Protein AF-A0A7C1VEX9-F1 (afdb_monomer_lite)

pLDDT: mean 81.82, std 9.27, range [55.72, 95.12]

Structure (mmCIF, N/CA/C/O backbone):
data_AF-A0A7C1VEX9-F1
#
_entry.id   AF-A0A7C1VEX9-F1
#
loop_
_atom_site.group_PDB
_atom_site.id
_atom_site.type_symbol
_atom_site.label_atom_id
_atom_site.label_alt_id
_atom_site.label_comp_id
_atom_site.label_asym_id
_atom_site.label_entity_id
_atom_site.label_seq_id
_atom_site.pdbx_PDB_ins_code
_atom_site.Cartn_x
_atom_site.Cartn_y
_atom_site.Cartn_z
_atom_site.occupancy
_atom_site.B_iso_or_equiv
_atom_site.auth_seq_id
_atom_site.auth_comp_id
_atom_site.auth_asym_id
_atom_site.auth_atom_id
_atom_site.pdbx_PDB_model_num
ATOM 1 N N . MET A 1 1 ? 0.231 27.444 17.217 1.00 57.97 1 MET A N 1
ATOM 2 C CA . MET A 1 1 ? -0.636 26.460 16.530 1.00 57.97 1 MET A CA 1
ATOM 3 C C . MET A 1 1 ? 0.284 25.475 15.833 1.00 57.97 1 MET A C 1
ATOM 5 O O . MET A 1 1 ? 1.303 25.925 15.327 1.00 57.97 1 MET A O 1
ATOM 9 N N . ALA A 1 2 ? -0.000 24.175 15.876 1.00 78.25 2 ALA A N 1
ATOM 10 C CA . ALA A 1 2 ? 0.821 23.196 15.161 1.00 78.25 2 ALA A CA 1
ATOM 11 C C . ALA A 1 2 ? 0.655 23.358 13.636 1.00 78.25 2 ALA A C 1
ATOM 13 O O . ALA A 1 2 ? -0.431 23.717 13.179 1.00 78.25 2 ALA A O 1
ATOM 14 N N . ASP A 1 3 ? 1.726 23.120 12.873 1.00 89.94 3 ASP A N 1
ATOM 15 C CA . ASP A 1 3 ? 1.708 23.091 11.403 1.00 89.94 3 ASP A CA 1
ATOM 16 C C . ASP A 1 3 ? 1.177 21.726 10.941 1.00 89.94 3 ASP A C 1
ATOM 18 O O . ASP A 1 3 ? 1.897 20.727 10.942 1.00 89.94 3 ASP A O 1
ATOM 22 N N . TRP A 1 4 ? -0.118 21.656 10.631 1.00 90.50 4 TRP A N 1
ATOM 23 C CA . TRP A 1 4 ? -0.779 20.410 10.245 1.00 90.50 4 TRP A CA 1
ATOM 24 C C . TRP A 1 4 ? -0.611 20.143 8.750 1.00 90.50 4 TRP A C 1
ATOM 26 O O . TRP A 1 4 ? -0.973 20.972 7.916 1.00 90.50 4 TRP A O 1
ATOM 36 N N . ARG A 1 5 ? -0.136 18.944 8.400 1.00 91.56 5 ARG A N 1
ATOM 37 C CA . ARG A 1 5 ? 0.013 18.484 7.011 1.00 91.56 5 ARG A CA 1
ATOM 38 C C . ARG A 1 5 ? -0.667 17.132 6.820 1.00 91.56 5 ARG A C 1
ATOM 40 O O . ARG A 1 5 ? -0.764 16.340 7.754 1.00 91.56 5 ARG A O 1
ATOM 47 N N . LYS A 1 6 ? -1.163 16.877 5.607 1.00 86.12 6 LYS A N 1
ATOM 48 C CA . LYS A 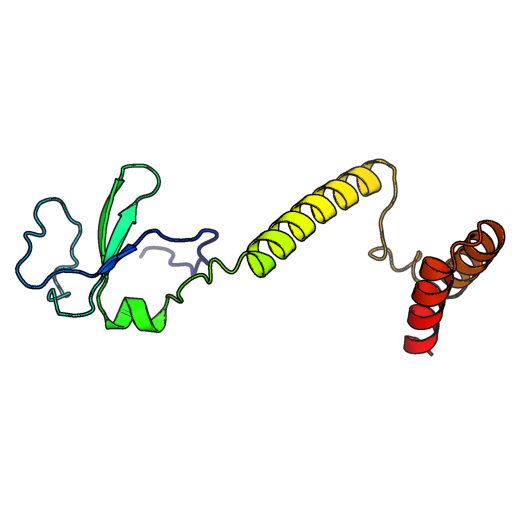1 6 ? -1.781 15.596 5.235 1.00 86.12 6 LYS A CA 1
ATOM 49 C C . LYS A 1 6 ? -0.703 14.636 4.736 1.00 86.12 6 LYS A C 1
ATOM 51 O O . LYS A 1 6 ? 0.088 15.014 3.876 1.00 86.12 6 LYS A O 1
ATOM 56 N N . TYR A 1 7 ? -0.715 13.404 5.235 1.00 80.00 7 TYR A N 1
ATOM 57 C CA . TYR A 1 7 ? 0.209 12.340 4.839 1.00 80.00 7 TYR A CA 1
ATOM 58 C C . TYR A 1 7 ? -0.572 11.109 4.388 1.00 80.00 7 TYR A C 1
ATOM 60 O O . TYR A 1 7 ? -1.641 10.817 4.925 1.00 80.00 7 TYR A O 1
ATOM 68 N N . LYS A 1 8 ? -0.032 10.388 3.403 1.00 78.31 8 LYS A N 1
ATOM 69 C CA . LYS A 1 8 ? -0.544 9.080 2.985 1.00 78.31 8 LYS A CA 1
ATOM 70 C C . LYS A 1 8 ? 0.228 7.994 3.731 1.00 78.31 8 LYS A C 1
ATOM 72 O O . LYS A 1 8 ? 1.445 8.087 3.869 1.00 78.31 8 LYS A O 1
ATOM 77 N N . LYS A 1 9 ? -0.471 6.962 4.197 1.00 78.94 9 LYS A N 1
ATOM 78 C CA . LYS A 1 9 ? 0.166 5.781 4.782 1.00 78.94 9 LYS A CA 1
ATOM 79 C C . LYS A 1 9 ? 0.790 4.928 3.672 1.00 78.94 9 LYS A C 1
ATOM 81 O O . LYS A 1 9 ? 0.151 4.701 2.648 1.00 78.94 9 LYS A O 1
ATOM 86 N N . HIS A 1 10 ? 2.033 4.492 3.867 1.00 72.94 10 HIS A N 1
ATOM 87 C CA . HIS A 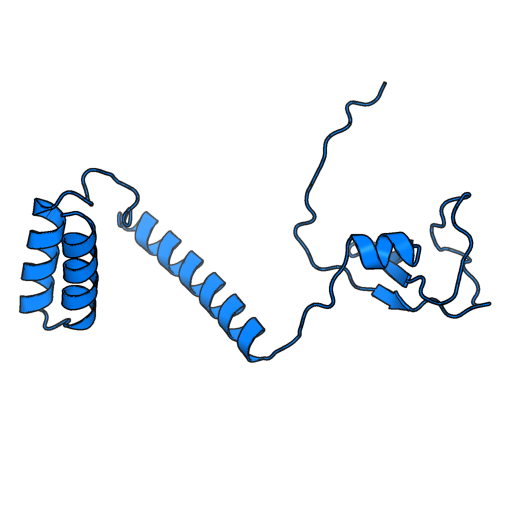1 10 ? 2.768 3.685 2.883 1.00 72.94 10 HIS A CA 1
ATOM 88 C C . HIS A 1 10 ? 2.523 2.176 3.018 1.00 72.94 10 HIS A C 1
ATOM 90 O O . HIS A 1 10 ? 2.771 1.445 2.067 1.00 72.94 10 HIS A O 1
ATOM 96 N N . SER A 1 11 ? 2.056 1.713 4.179 1.00 78.81 11 SER A N 1
ATOM 97 C CA . SER A 1 11 ? 1.951 0.295 4.520 1.00 78.81 11 SER A CA 1
ATOM 98 C C . SER A 1 11 ? 0.518 -0.148 4.798 1.00 78.81 11 SER A C 1
ATOM 100 O O . SER A 1 11 ? -0.360 0.657 5.131 1.00 78.81 11 SER A O 1
ATOM 102 N N . THR A 1 12 ? 0.311 -1.461 4.711 1.00 86.50 12 THR A N 1
ATOM 103 C CA . THR A 1 12 ? -0.880 -2.131 5.229 1.00 86.50 12 THR A CA 1
ATOM 104 C C . THR A 1 12 ? -0.922 -2.028 6.757 1.00 86.50 12 THR A C 1
ATOM 106 O O . THR A 1 12 ? 0.086 -1.780 7.424 1.00 86.50 12 THR A O 1
ATOM 109 N N . GLN A 1 13 ? -2.119 -2.146 7.327 1.00 88.75 13 GLN A N 1
ATOM 110 C CA . GLN A 1 13 ? -2.345 -2.060 8.765 1.00 88.75 13 GLN A CA 1
ATOM 111 C C . GLN A 1 13 ? -3.049 -3.326 9.228 1.00 88.75 13 GLN A C 1
ATOM 113 O O . GLN A 1 13 ? -4.175 -3.585 8.817 1.00 88.75 13 GLN A O 1
ATOM 118 N N . GLU A 1 14 ? -2.403 -4.085 10.110 1.00 90.00 14 GLU A N 1
ATOM 119 C CA . GLU A 1 14 ? -3.030 -5.242 10.739 1.00 90.00 14 GLU A CA 1
ATOM 120 C C . GLU A 1 14 ? -4.154 -4.766 11.670 1.00 90.00 14 GLU A C 1
ATOM 122 O O . GLU A 1 14 ? -3.946 -3.884 12.517 1.00 90.00 14 GLU A O 1
ATOM 127 N N . MET A 1 15 ? -5.352 -5.320 11.485 1.00 93.38 15 MET A N 1
ATOM 128 C CA . MET A 1 15 ? -6.526 -5.016 12.296 1.00 93.38 15 MET A CA 1
ATOM 129 C C . MET A 1 15 ? -7.388 -6.255 12.507 1.00 93.38 15 MET A C 1
ATOM 131 O O . MET A 1 15 ? -7.475 -7.118 11.636 1.00 93.38 15 MET A O 1
ATOM 135 N N . ARG A 1 16 ? -8.109 -6.292 13.629 1.00 94.31 16 ARG A N 1
ATOM 136 C CA . ARG A 1 16 ? -9.179 -7.269 13.876 1.00 94.31 16 ARG A CA 1
ATOM 137 C C . ARG A 1 16 ? -10.481 -6.580 14.288 1.00 94.31 16 ARG A C 1
ATOM 139 O O . ARG A 1 16 ? -10.416 -5.482 14.833 1.00 94.31 16 ARG A O 1
ATOM 146 N N . PRO A 1 17 ? -11.655 -7.207 14.112 1.00 95.12 17 PRO A N 1
ATOM 147 C CA . PRO A 1 17 ? -12.900 -6.679 14.659 1.00 95.12 17 PRO A CA 1
ATOM 148 C C . PRO A 1 17 ? -12.852 -6.529 16.184 1.00 95.12 17 PRO A C 1
ATOM 150 O O . PRO A 1 17 ? -12.309 -7.388 16.889 1.00 95.12 17 PRO A O 1
ATOM 153 N N . TYR A 1 18 ? -13.452 -5.449 16.681 1.00 94.06 18 TYR A N 1
ATOM 154 C CA . TYR A 1 18 ? -13.770 -5.274 18.095 1.00 94.06 18 TYR A CA 1
ATOM 155 C C . TYR A 1 18 ? -14.927 -6.198 18.493 1.00 94.06 18 TYR A C 1
ATOM 157 O O . TYR A 1 18 ? -15.935 -6.303 17.782 1.00 94.06 18 TYR A O 1
ATOM 165 N N . VAL A 1 19 ? -14.799 -6.845 19.649 1.00 93.19 19 VAL A N 1
ATOM 166 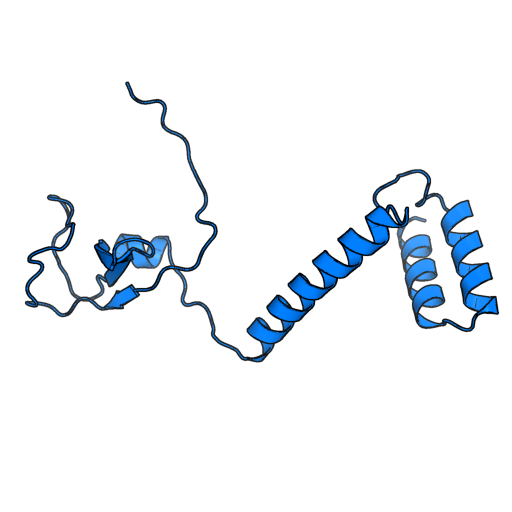C CA . VAL A 1 19 ? -15.841 -7.681 20.250 1.00 93.19 19 VAL A CA 1
ATOM 167 C C . VAL A 1 19 ? -16.595 -6.851 21.292 1.00 93.19 19 VAL A C 1
ATOM 169 O O . VAL A 1 19 ? -16.007 -6.481 22.303 1.00 93.19 19 VAL A O 1
ATOM 172 N N . PRO A 1 20 ? -17.898 -6.562 21.109 1.00 91.06 20 PRO A N 1
ATOM 173 C CA . PRO A 1 20 ? -18.662 -5.782 22.078 1.00 91.06 20 PRO A CA 1
ATOM 174 C C . PRO A 1 20 ? -18.557 -6.336 23.502 1.00 91.06 20 PRO A C 1
ATOM 176 O O . PRO A 1 20 ? -18.908 -7.488 23.752 1.00 91.06 20 PRO A O 1
ATOM 179 N N . GLY A 1 21 ? -18.087 -5.498 24.426 1.00 87.75 21 GLY A N 1
ATOM 180 C CA . GLY A 1 21 ? -17.875 -5.863 25.827 1.00 87.75 21 GLY A CA 1
ATOM 181 C C . GLY A 1 21 ? -16.492 -6.438 26.150 1.00 87.75 21 GLY A C 1
ATOM 182 O O . GLY A 1 21 ? -16.248 -6.731 27.318 1.00 87.75 21 GLY A O 1
ATOM 183 N N . GLU A 1 22 ? -15.578 -6.585 25.179 1.00 91.06 22 GLU A N 1
ATOM 184 C CA . GLU A 1 22 ? -14.174 -6.872 25.501 1.00 91.06 22 GLU A CA 1
ATOM 185 C C . GLU A 1 22 ? -13.525 -5.680 26.218 1.00 91.06 22 GLU A C 1
ATOM 187 O O . GLU A 1 22 ? -13.865 -4.521 25.951 1.00 91.06 22 GLU A O 1
ATOM 192 N N . SER A 1 23 ? -12.596 -5.972 27.136 1.00 87.56 23 SER A N 1
ATOM 193 C CA . SER A 1 23 ? -11.824 -4.926 27.809 1.00 87.56 23 SER A CA 1
ATOM 194 C C . SER A 1 23 ? -10.909 -4.225 26.806 1.00 87.56 23 SER A C 1
ATOM 196 O O . SER A 1 23 ? -10.241 -4.871 25.998 1.00 87.56 23 SER A O 1
ATOM 198 N N . LEU A 1 24 ? -10.878 -2.896 26.893 1.00 86.31 24 LEU A N 1
ATOM 199 C CA . LEU A 1 24 ? -9.970 -2.030 26.142 1.00 86.31 24 LEU A CA 1
ATOM 200 C C . LEU A 1 24 ? -8.810 -1.528 27.016 1.00 86.31 24 LEU A C 1
ATOM 202 O O . LEU A 1 24 ? -8.137 -0.564 26.653 1.00 86.31 24 LEU A O 1
ATOM 206 N N . ASP A 1 25 ? -8.566 -2.166 28.164 1.00 85.19 25 ASP A N 1
ATOM 207 C CA . ASP A 1 25 ? -7.444 -1.820 29.035 1.00 85.19 25 ASP A CA 1
ATOM 208 C C . ASP A 1 25 ? -6.116 -1.965 28.277 1.00 85.19 25 ASP A C 1
ATOM 210 O O . ASP A 1 25 ? -5.822 -3.001 27.678 1.00 85.19 25 ASP A O 1
A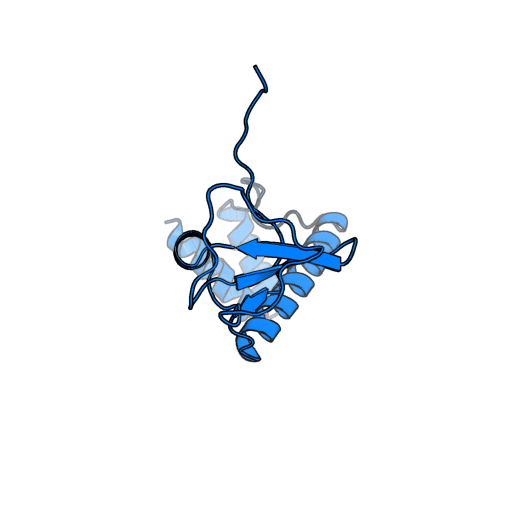TOM 214 N N . GLY A 1 26 ? -5.309 -0.902 28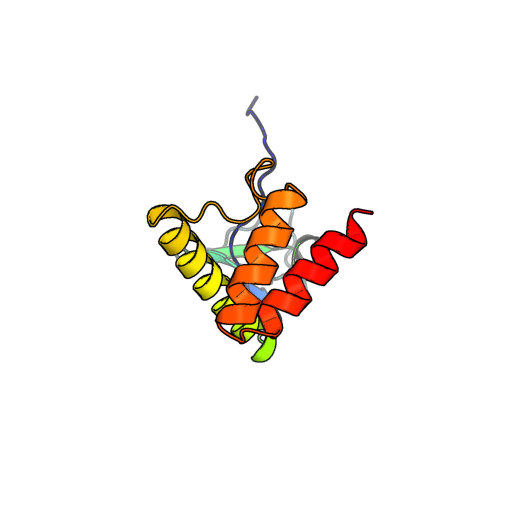.287 1.00 82.12 26 GLY A N 1
ATOM 215 C CA . GLY A 1 26 ? -4.048 -0.843 27.540 1.00 82.12 26 GLY A CA 1
ATOM 216 C C . GLY A 1 26 ? -4.195 -0.513 26.050 1.00 82.12 26 GLY A C 1
ATOM 217 O O . GLY A 1 26 ? -3.189 -0.497 25.343 1.00 82.12 26 GLY A O 1
ATOM 218 N N . MET A 1 27 ? -5.407 -0.218 25.569 1.00 86.75 27 MET A N 1
ATOM 219 C CA . MET A 1 27 ? -5.642 0.260 24.205 1.00 86.75 27 MET A CA 1
ATOM 220 C C . MET A 1 27 ? -5.797 1.783 24.180 1.00 86.75 27 MET A C 1
ATOM 222 O O . MET A 1 27 ? -6.401 2.379 25.072 1.00 86.75 27 MET A O 1
ATOM 226 N N . SER A 1 28 ? -5.283 2.434 23.136 1.00 82.31 28 SER A N 1
ATOM 227 C CA . SER A 1 28 ? -5.580 3.848 22.903 1.00 82.31 28 SER A CA 1
ATOM 228 C C . SER A 1 28 ? -6.983 3.971 22.318 1.00 82.31 28 SER A C 1
ATOM 230 O O . SER A 1 28 ? -7.264 3.455 21.234 1.00 82.31 28 SER A O 1
ATOM 232 N N . VAL A 1 29 ? -7.863 4.647 23.051 1.00 82.38 29 VAL A N 1
ATOM 233 C CA . VAL A 1 29 ? -9.237 4.942 22.645 1.00 82.38 29 VAL A CA 1
ATOM 234 C C . VAL A 1 29 ? -9.416 6.449 22.736 1.00 82.38 29 VAL A C 1
ATOM 236 O O . VAL A 1 29 ? -9.075 7.060 23.749 1.00 82.38 29 VAL A O 1
ATOM 239 N N . SER A 1 30 ? -9.931 7.066 21.675 1.00 81.88 30 SER A N 1
ATOM 240 C CA . SER A 1 30 ? -10.302 8.478 21.731 1.00 81.88 30 SER A CA 1
ATOM 241 C C . SER A 1 30 ? -11.449 8.658 22.722 1.00 81.88 30 SER A C 1
ATOM 243 O O . SER A 1 30 ? -12.421 7.911 22.667 1.00 81.88 30 SER A O 1
ATOM 245 N N . GLU A 1 31 ? -11.405 9.684 23.573 1.00 75.94 31 GLU A N 1
ATOM 246 C CA . GLU A 1 31 ? -12.471 9.960 24.557 1.00 75.94 31 GLU A CA 1
ATOM 247 C C . GLU A 1 31 ? -13.862 10.147 23.924 1.00 75.94 31 GLU A C 1
ATOM 249 O O . GLU A 1 31 ? -14.884 10.024 24.594 1.00 75.94 31 GLU A O 1
ATOM 254 N N . ARG A 1 32 ? -13.908 10.476 22.628 1.00 75.44 32 ARG A N 1
ATOM 255 C CA . ARG A 1 32 ? -15.150 10.688 21.871 1.00 75.44 32 ARG A CA 1
ATOM 256 C C . ARG A 1 32 ? -15.668 9.431 21.181 1.00 75.44 32 ARG A C 1
ATOM 258 O O . ARG A 1 32 ? -16.806 9.440 20.717 1.00 75.44 32 ARG A O 1
ATOM 265 N N . ASP A 1 33 ? -14.849 8.391 21.075 1.00 77.81 33 ASP A N 1
ATOM 266 C CA . ASP A 1 33 ? -15.233 7.160 20.403 1.00 77.81 33 ASP A CA 1
ATOM 267 C C . ASP A 1 33 ? -15.902 6.220 21.405 1.00 77.81 33 ASP A C 1
ATOM 269 O O . ASP A 1 33 ? -15.333 5.857 22.430 1.00 77.81 33 ASP A O 1
ATOM 273 N N . THR A 1 34 ? -17.137 5.815 21.103 1.00 83.44 34 THR A N 1
ATOM 274 C CA . THR A 1 34 ? -17.830 4.768 21.860 1.00 83.44 34 THR A CA 1
ATOM 275 C C . THR A 1 34 ? -17.575 3.424 21.176 1.00 83.44 34 THR A C 1
ATOM 277 O O . THR A 1 34 ? -17.909 3.284 19.995 1.00 83.44 34 THR A O 1
ATOM 280 N N . PRO A 1 35 ? -16.984 2.437 21.872 1.00 86.00 35 PRO A N 1
ATOM 281 C CA . PRO A 1 35 ? -16.759 1.113 21.311 1.00 86.00 35 PRO A CA 1
ATOM 282 C C . PRO A 1 35 ? -18.069 0.456 20.878 1.00 86.00 35 PRO A C 1
ATOM 284 O O . PRO A 1 35 ? -19.004 0.327 21.667 1.00 86.00 35 PRO A O 1
ATOM 287 N N . GLU A 1 36 ? -18.149 0.045 19.615 1.00 88.69 36 GLU A N 1
ATOM 288 C CA . GLU A 1 36 ? -19.380 -0.473 19.024 1.00 88.69 36 GLU A CA 1
ATOM 289 C C . GLU A 1 36 ? -19.126 -1.649 18.081 1.00 88.69 36 GLU A C 1
ATOM 291 O O . GLU A 1 36 ? -18.027 -1.857 17.560 1.00 88.69 36 GLU A O 1
ATOM 296 N N . LYS A 1 37 ? -20.182 -2.421 17.810 1.00 89.75 37 LYS A N 1
ATOM 297 C CA . LYS A 1 37 ? -20.115 -3.529 16.855 1.00 89.75 37 LYS A CA 1
ATOM 298 C C . LYS A 1 37 ? -19.741 -3.012 15.461 1.00 89.75 37 LYS A C 1
ATOM 300 O O . LYS A 1 37 ? -20.482 -2.241 14.852 1.00 89.75 37 LYS A O 1
ATOM 305 N N . GLY A 1 38 ? -18.638 -3.533 14.928 1.00 88.31 38 GLY A N 1
ATOM 306 C CA . GLY A 1 38 ? -18.072 -3.120 13.642 1.00 88.31 38 GLY A CA 1
ATOM 307 C C . GLY A 1 38 ? -16.933 -2.107 13.763 1.00 88.31 38 GLY A C 1
ATOM 308 O O . GLY A 1 38 ? -16.371 -1.740 12.738 1.00 88.31 38 GLY A O 1
ATOM 309 N N . GLY A 1 39 ? -16.580 -1.672 14.977 1.00 92.38 39 GLY A N 1
ATOM 310 C CA . GLY A 1 39 ? -15.265 -1.091 15.235 1.00 92.38 39 GLY A CA 1
ATOM 311 C C . GLY A 1 39 ? -14.152 -2.124 15.047 1.00 92.38 39 GLY A C 1
ATOM 312 O O . GLY A 1 39 ? -14.402 -3.333 15.028 1.00 92.38 39 GLY A O 1
ATOM 313 N N . MET A 1 40 ? -12.922 -1.641 14.922 1.00 94.62 40 MET A N 1
ATOM 314 C CA . MET A 1 40 ? -11.728 -2.456 14.708 1.00 94.62 40 MET A CA 1
ATOM 315 C C . MET A 1 40 ? -10.673 -2.139 15.769 1.00 94.62 40 MET A C 1
ATOM 317 O O . MET A 1 40 ? -10.623 -1.033 16.294 1.00 94.62 40 MET A O 1
ATOM 321 N N . ILE A 1 41 ? -9.810 -3.102 16.068 1.00 94.25 41 ILE A N 1
ATOM 322 C CA . ILE A 1 41 ? -8.598 -2.928 16.866 1.00 94.25 41 ILE A CA 1
ATOM 323 C C . ILE A 1 41 ? -7.412 -2.997 15.913 1.00 94.25 41 ILE A C 1
ATOM 325 O O . ILE A 1 41 ? -7.172 -4.038 15.301 1.00 94.25 41 ILE A O 1
ATOM 329 N N . ALA A 1 42 ? -6.692 -1.888 15.781 1.00 93.00 42 ALA A N 1
ATOM 330 C CA . ALA A 1 42 ? -5.464 -1.789 15.009 1.00 93.00 42 ALA A CA 1
ATOM 331 C C . ALA A 1 42 ? -4.251 -2.115 15.880 1.00 93.00 42 ALA A C 1
ATOM 333 O O . ALA A 1 42 ? -4.202 -1.716 17.043 1.00 93.00 42 ALA A O 1
ATOM 334 N N . ARG A 1 43 ? -3.270 -2.814 15.304 1.00 92.06 43 ARG A N 1
ATOM 335 C CA . ARG A 1 43 ? -2.017 -3.173 15.977 1.00 92.06 43 ARG A CA 1
ATOM 336 C C . ARG A 1 43 ? -0.841 -2.359 15.435 1.00 92.06 43 ARG A C 1
ATOM 338 O O . ARG A 1 43 ? -0.535 -2.428 14.248 1.00 92.06 43 ARG A O 1
ATOM 345 N N . GLY A 1 44 ? -0.174 -1.597 16.292 1.00 87.19 44 GLY A N 1
ATOM 346 C CA . GLY A 1 44 ? 1.048 -0.866 15.973 1.00 87.19 44 GLY A CA 1
ATOM 347 C C . GLY A 1 44 ? 2.145 -1.817 15.495 1.00 87.19 44 GLY A C 1
ATOM 348 O O . GLY A 1 44 ? 2.328 -2.895 16.059 1.00 87.19 44 GLY A O 1
ATOM 349 N N . VAL A 1 45 ? 2.853 -1.424 14.435 1.00 80.38 45 VAL A N 1
ATOM 350 C CA . VAL A 1 45 ? 3.885 -2.261 13.799 1.00 80.38 45 VAL A CA 1
ATOM 351 C C . VAL A 1 45 ? 5.155 -2.334 14.655 1.00 80.38 45 VAL A C 1
ATOM 353 O O . VAL A 1 45 ? 5.788 -3.383 14.711 1.00 80.38 45 VAL A O 1
ATOM 356 N N . ASP A 1 46 ? 5.495 -1.249 15.352 1.00 79.00 46 ASP A N 1
ATOM 357 C CA . ASP A 1 46 ? 6.788 -1.112 16.034 1.00 79.00 46 ASP A CA 1
ATOM 358 C C . ASP A 1 46 ? 6.764 -1.616 17.484 1.00 79.00 46 ASP A C 1
ATOM 360 O O . ASP A 1 46 ? 7.697 -2.273 17.941 1.00 79.00 46 ASP A O 1
ATOM 364 N N . ASP A 1 47 ? 5.693 -1.315 18.218 1.00 81.44 47 ASP A N 1
ATOM 365 C CA . ASP A 1 47 ? 5.571 -1.564 19.660 1.00 81.44 47 ASP A CA 1
ATOM 366 C C . ASP A 1 47 ? 4.425 -2.522 20.019 1.00 81.44 47 ASP A C 1
ATOM 368 O O . ASP A 1 47 ? 4.243 -2.875 21.185 1.00 81.44 47 ASP A O 1
ATOM 372 N N . GLY A 1 48 ? 3.644 -2.960 19.025 1.00 82.56 48 GLY A N 1
ATOM 373 C CA . GLY A 1 48 ? 2.464 -3.791 19.240 1.00 82.56 48 GLY A CA 1
ATOM 374 C C . GLY A 1 48 ? 1.328 -3.078 19.976 1.00 82.56 48 GLY A C 1
ATOM 375 O O . GLY A 1 48 ? 0.405 -3.761 20.425 1.00 82.56 48 GLY A O 1
ATOM 376 N N . ALA A 1 49 ? 1.374 -1.746 20.108 1.00 88.31 49 ALA A N 1
ATOM 377 C CA . ALA A 1 49 ? 0.324 -0.980 20.765 1.00 88.31 49 ALA A CA 1
ATOM 378 C C . ALA A 1 49 ? -1.023 -1.196 20.069 1.00 88.31 49 ALA A C 1
ATOM 380 O O . ALA A 1 49 ? -1.100 -1.314 18.848 1.00 88.31 49 ALA A O 1
ATOM 381 N N . LEU A 1 50 ? -2.103 -1.248 20.843 1.00 92.19 50 LEU A N 1
ATOM 382 C CA . LEU A 1 50 ? -3.440 -1.474 20.305 1.00 92.19 50 LEU A CA 1
ATOM 383 C C . LEU A 1 50 ? -4.225 -0.167 20.281 1.00 92.19 50 LEU A C 1
ATOM 385 O O . LEU A 1 50 ? -4.252 0.563 21.273 1.00 92.19 50 LEU A O 1
ATOM 389 N N . TRP A 1 51 ? -4.887 0.119 19.165 1.00 92.75 51 TRP A N 1
ATOM 390 C CA . TRP A 1 51 ? -5.711 1.314 18.992 1.00 92.75 51 TRP A CA 1
ATOM 391 C C . TRP A 1 51 ? -7.116 0.926 18.561 1.00 92.75 51 TRP A C 1
ATOM 393 O O . TRP A 1 51 ? -7.289 0.170 17.604 1.00 92.75 51 TRP A O 1
ATOM 403 N N . TYR A 1 52 ? -8.126 1.466 19.238 1.00 92.81 52 TYR A N 1
ATOM 404 C CA . TYR A 1 52 ? -9.498 1.332 18.772 1.00 92.81 52 TYR A CA 1
ATOM 405 C C . TYR A 1 52 ? -9.734 2.259 17.576 1.00 92.81 52 TYR A C 1
ATOM 407 O O . TYR A 1 52 ? -9.412 3.446 17.609 1.00 92.81 52 TYR A O 1
ATOM 415 N N . VAL A 1 53 ? -10.327 1.710 16.523 1.00 91.94 53 VAL A N 1
ATOM 416 C CA . VAL A 1 53 ? -10.730 2.413 15.309 1.00 91.94 53 VAL A CA 1
ATOM 417 C C . VAL A 1 53 ? -12.243 2.304 15.194 1.00 91.94 53 VAL A C 1
ATOM 419 O O . VAL A 1 53 ? -12.800 1.206 15.135 1.00 91.94 53 VAL A O 1
ATOM 422 N N . SER A 1 54 ? -12.931 3.445 15.153 1.00 92.50 54 SER A N 1
ATOM 423 C CA . SER A 1 54 ? -14.387 3.458 15.018 1.00 92.50 54 SER A CA 1
ATOM 424 C C . SER A 1 54 ? -14.832 2.852 13.685 1.00 92.50 54 SER A C 1
ATOM 426 O O . SER A 1 54 ? -14.150 2.974 12.665 1.00 92.50 54 SER A O 1
ATOM 428 N N . LYS A 1 55 ? -16.017 2.232 13.674 1.00 92.56 55 LYS A N 1
ATOM 429 C CA . LYS A 1 55 ? -16.600 1.601 12.480 1.00 92.56 55 LYS A CA 1
ATOM 430 C C . LYS A 1 55 ? -16.618 2.541 11.278 1.00 92.56 55 LYS A C 1
ATOM 432 O O . LYS A 1 55 ? -16.283 2.150 10.164 1.00 92.56 55 LYS A O 1
ATOM 437 N N . ARG A 1 56 ? -17.024 3.791 11.513 1.00 90.75 56 ARG A N 1
ATOM 438 C CA . ARG A 1 56 ? -17.079 4.817 10.473 1.00 90.75 56 ARG A CA 1
ATOM 439 C C . ARG A 1 56 ? -15.692 5.114 9.916 1.00 90.75 56 ARG A C 1
ATOM 441 O O . ARG A 1 56 ? -15.517 5.078 8.707 1.00 90.75 56 ARG A O 1
ATOM 448 N N . PHE A 1 57 ? -14.713 5.371 10.785 1.00 90.31 57 PHE A N 1
ATOM 449 C CA . PHE A 1 57 ? -13.355 5.658 10.332 1.00 90.31 57 PHE A CA 1
ATOM 450 C C . PHE A 1 57 ? -12.769 4.477 9.558 1.00 90.31 57 PHE A C 1
ATOM 452 O O . PHE A 1 57 ? -12.125 4.689 8.535 1.00 90.31 57 PHE A O 1
ATOM 459 N N . PHE A 1 58 ? -13.025 3.248 10.012 1.00 91.69 58 PHE A N 1
ATOM 460 C CA . PHE A 1 58 ? -12.601 2.049 9.305 1.00 91.69 58 PHE A CA 1
ATOM 461 C C . PHE A 1 58 ? -13.181 1.997 7.883 1.00 91.69 58 PHE A C 1
ATOM 463 O O . PHE A 1 58 ? -12.422 1.985 6.921 1.00 91.69 58 PHE A O 1
ATOM 470 N N . ASN A 1 59 ? -14.506 2.070 7.745 1.00 89.88 59 ASN A N 1
ATOM 471 C CA . ASN A 1 59 ? -15.175 1.989 6.443 1.00 89.88 59 ASN A CA 1
ATOM 472 C C . ASN A 1 59 ? -14.808 3.136 5.487 1.00 89.88 59 ASN A C 1
ATOM 474 O O . ASN A 1 59 ? -14.800 2.939 4.277 1.00 89.88 59 ASN A O 1
ATOM 478 N N . ASP A 1 60 ? -14.527 4.328 6.020 1.00 91.56 60 ASP A N 1
ATOM 479 C CA . ASP A 1 60 ? -14.193 5.505 5.212 1.00 91.56 60 ASP A CA 1
ATOM 480 C C . ASP A 1 60 ? -12.721 5.498 4.736 1.00 91.56 60 ASP A C 1
ATOM 482 O O . ASP A 1 60 ? -12.389 6.221 3.798 1.00 91.56 60 ASP A O 1
ATOM 486 N N . ASN A 1 61 ? -11.825 4.736 5.387 1.00 89.31 61 ASN A N 1
ATOM 487 C CA . ASN A 1 61 ? -10.370 4.836 5.167 1.00 89.31 61 ASN A CA 1
ATOM 488 C C . ASN A 1 61 ? -9.661 3.512 4.849 1.00 89.31 61 ASN A C 1
ATOM 490 O O . ASN A 1 61 ? -8.481 3.548 4.499 1.00 89.31 61 ASN A O 1
ATOM 494 N N . TYR A 1 62 ? -10.323 2.367 5.007 1.00 90.25 62 TYR A N 1
ATOM 495 C CA . TYR A 1 62 ? -9.701 1.058 4.840 1.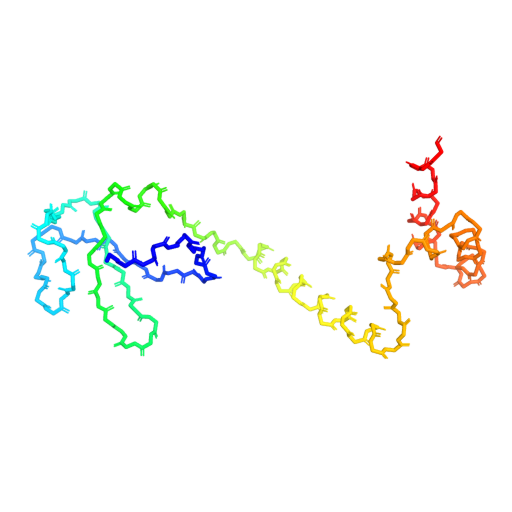00 90.25 62 TYR A CA 1
ATOM 496 C C . TYR A 1 62 ? -10.502 0.174 3.898 1.00 90.25 62 TYR A C 1
ATOM 498 O O . TYR A 1 62 ? -11.730 0.151 3.900 1.00 90.25 62 TYR A O 1
ATOM 506 N N . GLU A 1 63 ? -9.754 -0.612 3.143 1.00 86.75 63 GLU A N 1
ATOM 507 C CA . GLU A 1 63 ? -10.236 -1.689 2.300 1.00 86.75 63 GLU A CA 1
ATOM 508 C C . GLU A 1 63 ? -9.474 -2.959 2.674 1.00 86.75 63 GLU A C 1
ATOM 510 O O . GLU A 1 63 ? -8.325 -2.901 3.130 1.00 86.75 63 GLU A O 1
ATOM 515 N N . LEU A 1 64 ? -10.138 -4.109 2.553 1.00 84.44 64 LEU A N 1
ATOM 516 C CA . LEU A 1 64 ? -9.463 -5.380 2.758 1.00 84.44 64 LEU A CA 1
ATOM 517 C C . LEU A 1 64 ? -8.459 -5.549 1.621 1.00 84.44 64 LEU A C 1
ATOM 519 O O . LEU A 1 64 ? -8.827 -5.457 0.452 1.00 84.44 64 LEU A O 1
ATOM 523 N N . VAL A 1 65 ? -7.199 -5.786 1.971 1.00 81.81 65 VAL A N 1
ATOM 524 C CA . VAL A 1 65 ? -6.206 -6.177 0.975 1.00 81.81 65 VAL A CA 1
ATOM 525 C C . VAL A 1 65 ? -6.551 -7.596 0.558 1.00 81.81 65 VAL A C 1
ATOM 527 O O . VAL A 1 65 ? -6.530 -8.504 1.388 1.00 81.81 65 VAL A O 1
ATOM 530 N N . ASP A 1 66 ? -6.923 -7.763 -0.707 1.00 66.69 66 ASP A N 1
ATOM 531 C CA . ASP A 1 66 ? -7.163 -9.080 -1.277 1.00 66.69 66 ASP A CA 1
ATOM 532 C C . ASP A 1 66 ? -5.816 -9.810 -1.323 1.00 66.69 66 ASP A C 1
ATOM 534 O O . ASP A 1 66 ? -4.913 -9.425 -2.069 1.00 66.69 66 ASP A O 1
ATOM 538 N N . GLU A 1 67 ? -5.656 -10.860 -0.517 1.00 67.25 67 GLU A N 1
ATOM 539 C CA . GLU A 1 67 ? -4.508 -11.775 -0.598 1.00 67.25 67 GLU A CA 1
ATOM 540 C C . GLU A 1 67 ? -4.659 -12.723 -1.799 1.00 67.25 67 GLU A C 1
ATOM 542 O O . GLU A 1 67 ? -4.313 -13.903 -1.725 1.00 67.25 67 GLU A O 1
ATOM 547 N N . ASP A 1 68 ? -5.214 -12.230 -2.912 1.00 75.94 68 ASP A N 1
ATOM 548 C CA . ASP A 1 68 ? -5.262 -12.987 -4.152 1.00 75.94 68 ASP A CA 1
ATOM 549 C C . ASP A 1 68 ? -3.811 -13.321 -4.540 1.00 75.94 68 ASP A C 1
ATOM 551 O O . ASP A 1 68 ? -3.008 -12.405 -4.779 1.00 75.94 68 ASP A O 1
ATOM 555 N N . PRO A 1 69 ? -3.450 -14.617 -4.625 1.00 75.31 69 PRO A N 1
ATOM 556 C CA . PRO A 1 69 ? -2.113 -15.035 -5.017 1.00 75.31 69 PRO A CA 1
ATOM 557 C C . PRO A 1 69 ? -1.644 -14.398 -6.330 1.00 75.31 69 PRO A C 1
ATOM 559 O O . PRO A 1 69 ? -0.448 -14.153 -6.492 1.00 75.31 69 PRO A O 1
ATOM 562 N N . LEU A 1 70 ? -2.562 -14.094 -7.256 1.00 76.38 70 LEU A N 1
ATOM 563 C CA . LEU A 1 70 ? -2.244 -13.406 -8.506 1.00 76.38 70 LEU A CA 1
ATOM 564 C C . LEU A 1 70 ? -1.829 -11.951 -8.271 1.00 76.38 70 LEU A C 1
ATOM 566 O O . LEU A 1 70 ? -0.841 -11.508 -8.855 1.00 76.38 70 LEU A O 1
ATOM 570 N N . CYS A 1 71 ? -2.525 -11.224 -7.395 1.00 75.50 71 CYS A N 1
ATOM 571 C CA . CYS A 1 71 ? -2.178 -9.844 -7.051 1.00 75.50 71 CYS A CA 1
ATOM 572 C C . CYS A 1 71 ? -0.798 -9.786 -6.379 1.00 75.50 71 CYS A C 1
ATOM 574 O O . CYS A 1 71 ? 0.077 -9.028 -6.797 1.00 75.50 71 CYS A O 1
ATOM 576 N N . MET A 1 72 ? -0.541 -10.702 -5.439 1.00 77.00 72 MET A N 1
ATOM 577 C CA . MET A 1 72 ? 0.764 -10.825 -4.781 1.00 77.00 72 MET A CA 1
ATOM 578 C C . MET A 1 72 ? 1.900 -11.161 -5.763 1.00 77.00 72 MET A C 1
ATOM 580 O O . MET A 1 72 ? 3.027 -10.687 -5.596 1.00 77.00 72 MET A O 1
ATOM 584 N N . MET A 1 73 ? 1.632 -11.978 -6.789 1.00 78.25 73 MET A N 1
ATOM 585 C CA . MET A 1 73 ? 2.606 -12.265 -7.847 1.00 78.25 73 MET A CA 1
ATOM 586 C C . MET A 1 73 ? 2.875 -11.042 -8.726 1.00 78.25 73 MET A C 1
ATOM 588 O O . MET A 1 73 ? 4.033 -10.796 -9.058 1.00 78.25 73 MET A O 1
ATOM 592 N N . VAL A 1 74 ? 1.845 -10.266 -9.079 1.00 74.69 74 VAL A N 1
ATOM 593 C CA . VAL A 1 74 ? 2.008 -9.023 -9.852 1.00 74.69 74 VAL A CA 1
ATOM 594 C C . VAL A 1 74 ? 2.805 -7.988 -9.060 1.00 74.69 74 VAL A C 1
ATOM 596 O O . VAL A 1 74 ? 3.702 -7.359 -9.624 1.00 74.69 74 VAL A O 1
ATOM 599 N N . ASP A 1 75 ? 2.543 -7.845 -7.762 1.00 77.88 75 ASP A N 1
ATOM 600 C CA . ASP A 1 75 ? 3.299 -6.948 -6.887 1.00 77.88 75 ASP A CA 1
ATOM 601 C C . ASP A 1 75 ? 4.766 -7.370 -6.785 1.00 77.88 75 ASP A C 1
ATOM 603 O O . ASP A 1 75 ? 5.665 -6.538 -6.942 1.00 77.88 75 ASP A O 1
ATOM 607 N N . ARG A 1 76 ? 5.027 -8.671 -6.596 1.00 80.12 76 ARG A N 1
ATOM 608 C CA . ARG A 1 76 ? 6.392 -9.213 -6.576 1.00 80.12 76 ARG A CA 1
ATOM 609 C C . ARG A 1 76 ? 7.112 -8.960 -7.898 1.00 80.12 76 ARG A C 1
ATOM 611 O O . ARG A 1 76 ? 8.206 -8.406 -7.886 1.00 80.12 76 ARG A O 1
ATOM 618 N N . PHE A 1 77 ? 6.486 -9.304 -9.021 1.00 81.19 77 PHE A N 1
ATOM 619 C CA . PHE A 1 77 ? 7.046 -9.062 -10.349 1.00 81.19 77 PHE A CA 1
ATOM 620 C C . PHE A 1 77 ? 7.324 -7.570 -10.579 1.00 81.19 77 PHE A C 1
ATOM 622 O O . PHE A 1 77 ? 8.371 -7.197 -11.099 1.00 81.19 77 PHE A O 1
ATOM 629 N N . SER A 1 78 ? 6.418 -6.696 -10.136 1.00 78.62 78 SER A N 1
ATOM 630 C CA . SER A 1 78 ? 6.579 -5.244 -10.253 1.00 78.62 78 SER A CA 1
ATOM 631 C C . SER A 1 78 ? 7.760 -4.716 -9.439 1.00 78.62 78 SER A C 1
ATOM 633 O O . SER A 1 78 ? 8.437 -3.788 -9.882 1.00 78.62 78 SER A O 1
ATOM 635 N N . LEU A 1 79 ? 8.009 -5.272 -8.250 1.00 80.38 79 LEU A N 1
ATOM 636 C CA . LEU A 1 79 ? 9.182 -4.940 -7.438 1.00 80.38 79 LEU A CA 1
ATOM 637 C C . LEU A 1 79 ? 10.470 -5.419 -8.114 1.00 80.38 79 LEU A C 1
ATOM 639 O O . LEU A 1 79 ? 11.374 -4.614 -8.317 1.00 80.38 79 LEU A O 1
ATOM 643 N N . GLU A 1 80 ? 10.507 -6.677 -8.556 1.00 85.12 80 GLU A N 1
ATOM 644 C CA . GLU A 1 80 ? 11.660 -7.245 -9.267 1.00 85.12 80 GLU A CA 1
ATOM 645 C C . GLU A 1 80 ? 11.997 -6.442 -10.534 1.00 85.12 80 GLU A C 1
ATOM 647 O O . GLU A 1 80 ? 13.160 -6.153 -10.814 1.00 85.12 80 GLU A O 1
ATOM 652 N N . MET A 1 81 ? 10.984 -5.995 -11.281 1.00 83.69 81 MET A N 1
ATOM 653 C CA . MET A 1 81 ? 11.192 -5.158 -12.462 1.00 83.69 81 MET A CA 1
ATOM 654 C C . MET A 1 81 ? 11.728 -3.769 -12.140 1.00 83.69 81 MET A C 1
ATOM 656 O O . MET A 1 81 ? 12.548 -3.254 -12.899 1.00 83.69 81 MET A O 1
ATOM 660 N N . LYS A 1 82 ? 11.322 -3.160 -11.022 1.00 80.25 82 LYS A N 1
ATOM 661 C CA . LYS A 1 82 ? 11.903 -1.881 -10.589 1.00 80.25 82 LYS A CA 1
ATOM 662 C C . LYS A 1 82 ? 13.392 -2.026 -10.299 1.00 80.25 82 LYS A C 1
ATOM 664 O O . LYS A 1 82 ? 14.157 -1.182 -10.755 1.00 80.25 82 LYS A O 1
ATOM 669 N N . ASP A 1 83 ? 13.800 -3.102 -9.634 1.00 80.81 83 ASP A N 1
ATOM 670 C CA . ASP A 1 83 ? 15.212 -3.354 -9.329 1.00 80.81 83 ASP A CA 1
ATOM 671 C C . ASP A 1 83 ? 16.036 -3.568 -10.608 1.00 80.81 83 ASP A C 1
ATOM 673 O O . ASP A 1 83 ? 17.102 -2.972 -10.774 1.00 80.81 83 ASP A O 1
ATOM 677 N N . VAL A 1 84 ? 15.505 -4.331 -11.572 1.00 81.56 84 VAL A N 1
ATOM 678 C CA . VAL A 1 84 ? 16.136 -4.501 -12.895 1.00 81.56 84 VAL A CA 1
ATOM 679 C C . VAL A 1 84 ? 16.269 -3.165 -13.625 1.00 81.56 84 VAL A C 1
ATOM 681 O O . VAL A 1 84 ? 17.308 -2.888 -14.221 1.00 81.56 84 VAL A O 1
ATOM 684 N N . LEU A 1 85 ? 15.238 -2.319 -13.588 1.00 77.06 85 LEU A N 1
ATOM 685 C CA . LEU A 1 85 ? 15.286 -1.002 -14.223 1.00 77.06 85 LEU A CA 1
ATOM 686 C C . LEU A 1 85 ? 16.305 -0.074 -13.551 1.00 77.06 85 LEU A C 1
ATOM 688 O O . LEU A 1 85 ? 16.956 0.698 -14.252 1.00 77.06 85 LEU A O 1
ATOM 692 N N . VAL A 1 86 ? 16.472 -0.150 -12.228 1.00 80.31 86 VAL A N 1
ATOM 693 C CA . VAL A 1 86 ? 17.517 0.592 -11.504 1.00 80.31 86 VAL A CA 1
ATOM 694 C C . VAL A 1 86 ? 18.906 0.122 -11.933 1.00 80.31 86 VAL A C 1
ATOM 696 O O . VAL A 1 86 ? 19.720 0.953 -12.323 1.00 80.31 86 VAL A O 1
ATOM 699 N N . SER A 1 87 ? 19.151 -1.190 -11.956 1.00 80.00 87 SER A N 1
ATOM 700 C CA . SER A 1 87 ? 20.431 -1.755 -12.407 1.00 80.00 87 SER A CA 1
ATOM 701 C C . SER A 1 87 ? 20.753 -1.358 -13.851 1.00 80.00 87 SER A C 1
ATOM 703 O O . SER A 1 87 ? 21.854 -0.896 -14.138 1.00 80.00 87 SER A O 1
ATOM 705 N N . LYS A 1 88 ? 19.770 -1.423 -14.755 1.00 77.50 88 LYS A N 1
ATOM 706 C CA . LYS A 1 88 ? 19.943 -0.959 -16.136 1.00 77.50 88 LYS A CA 1
ATOM 707 C C . LYS A 1 88 ? 20.277 0.539 -16.201 1.00 77.50 88 LYS A C 1
ATOM 709 O O . LYS A 1 88 ? 21.137 0.930 -16.986 1.00 77.50 88 LYS A O 1
ATOM 714 N N . ARG A 1 89 ? 19.663 1.385 -15.363 1.00 76.31 89 ARG A N 1
ATOM 715 C CA . ARG A 1 89 ? 20.006 2.822 -15.284 1.00 76.31 89 ARG A CA 1
ATOM 716 C C . ARG A 1 89 ? 21.453 3.062 -14.868 1.00 76.31 89 ARG A C 1
ATOM 718 O O . ARG A 1 89 ? 22.078 3.968 -15.413 1.00 76.31 89 ARG A O 1
ATOM 725 N N . GLU A 1 90 ? 21.994 2.258 -13.957 1.00 80.19 90 GLU A N 1
ATOM 726 C CA . GLU A 1 90 ? 23.410 2.327 -13.568 1.00 80.19 90 GLU A CA 1
ATOM 727 C C . GLU A 1 90 ? 24.349 1.934 -14.719 1.00 80.19 90 GLU A C 1
ATOM 729 O O . GLU A 1 90 ? 25.423 2.516 -14.866 1.00 80.19 90 GLU A O 1
ATOM 734 N N . GLU A 1 91 ? 23.913 1.026 -15.594 1.00 78.25 91 GLU A N 1
ATOM 735 C CA . GLU A 1 91 ? 24.604 0.657 -16.839 1.00 78.25 91 GLU A CA 1
ATOM 736 C C . GLU A 1 91 ? 24.447 1.706 -17.962 1.00 78.25 91 GLU A C 1
ATOM 738 O O . GLU A 1 91 ? 24.946 1.521 -19.072 1.00 78.25 91 GLU A O 1
ATOM 743 N N . GLY A 1 92 ? 23.778 2.831 -17.685 1.00 69.88 92 GLY A N 1
ATOM 744 C CA . GLY A 1 92 ? 23.552 3.917 -18.639 1.00 69.88 92 GLY A CA 1
ATOM 745 C C . GLY A 1 92 ? 22.267 3.784 -19.458 1.00 69.88 92 GLY A C 1
ATOM 746 O O . GLY A 1 92 ? 22.033 4.594 -20.352 1.00 69.88 92 GLY A O 1
ATOM 747 N N . PHE A 1 93 ? 21.407 2.807 -19.160 1.00 62.88 93 PHE A N 1
ATOM 748 C CA . PHE A 1 93 ? 20.085 2.692 -19.775 1.00 62.88 93 PHE A CA 1
ATOM 749 C C . PHE A 1 93 ? 19.103 3.654 -19.095 1.00 62.88 93 PHE A C 1
ATOM 751 O O . PHE A 1 93 ? 18.500 3.355 -18.066 1.00 62.88 93 PHE A O 1
ATOM 758 N N . ILE A 1 94 ? 18.918 4.830 -19.683 1.00 63.22 94 ILE A N 1
ATOM 759 C CA . ILE A 1 94 ? 18.076 5.904 -19.128 1.00 63.22 94 ILE A CA 1
ATOM 760 C C . ILE A 1 94 ? 16.569 5.615 -19.304 1.00 63.22 94 ILE A C 1
ATOM 762 O O . ILE A 1 94 ? 15.720 6.286 -18.714 1.00 63.22 94 ILE A O 1
ATOM 766 N N . GLY A 1 95 ? 16.229 4.566 -20.062 1.00 63.78 95 GLY A N 1
ATOM 767 C CA . GLY A 1 95 ? 14.858 4.219 -20.420 1.00 63.78 95 GLY A CA 1
ATOM 768 C C . GLY A 1 95 ? 14.255 5.236 -21.390 1.00 63.78 95 GLY A C 1
ATOM 769 O O . GLY A 1 95 ? 14.958 5.901 -22.134 1.00 63.78 95 GLY A O 1
ATOM 770 N N . TYR A 1 96 ? 12.931 5.379 -21.381 1.00 58.31 96 TYR A N 1
ATOM 771 C CA . TYR A 1 96 ? 12.219 6.319 -22.260 1.00 58.31 96 TYR A CA 1
ATOM 772 C C . TYR A 1 96 ? 12.013 7.713 -21.631 1.00 58.31 96 TYR A C 1
ATOM 774 O O . TYR A 1 96 ? 11.187 8.486 -22.118 1.00 58.31 96 TYR A O 1
ATOM 782 N N . ASP A 1 97 ? 12.729 8.021 -20.544 1.00 55.72 97 ASP A N 1
ATOM 783 C CA . ASP A 1 97 ? 12.584 9.272 -19.785 1.00 55.72 97 ASP A CA 1
ATOM 784 C C . ASP A 1 97 ? 13.342 10.454 -20.435 1.00 55.72 97 ASP A C 1
ATOM 786 O O . ASP A 1 97 ? 13.011 11.613 -20.176 1.00 55.72 97 ASP A O 1
ATOM 790 N N . ASP A 1 98 ? 14.323 10.195 -21.313 1.00 62.03 98 ASP A N 1
ATOM 791 C CA . ASP A 1 98 ? 15.007 11.234 -22.095 1.00 62.03 98 ASP A CA 1
ATOM 792 C C . ASP A 1 98 ? 14.241 11.534 -23.391 1.00 62.03 98 ASP A C 1
ATOM 794 O O . ASP A 1 98 ? 14.162 10.706 -24.300 1.00 62.03 98 ASP A O 1
ATOM 798 N N . GLN A 1 99 ? 13.739 12.767 -23.526 1.00 58.66 99 GLN A N 1
ATOM 799 C CA . GLN A 1 99 ? 13.031 13.238 -24.722 1.00 58.66 99 GLN A CA 1
ATOM 800 C C . GLN A 1 99 ? 13.838 13.091 -26.032 1.00 58.66 99 GLN A C 1
ATOM 802 O O . GLN A 1 99 ? 13.257 13.075 -27.120 1.00 58.66 99 GLN A O 1
ATOM 807 N N . ASN A 1 100 ? 15.166 12.969 -25.956 1.00 57.91 100 ASN A N 1
ATOM 808 C CA . ASN A 1 100 ? 16.036 12.728 -27.103 1.00 57.91 100 ASN A CA 1
ATOM 809 C C . ASN A 1 100 ? 16.086 11.251 -27.531 1.00 57.91 100 ASN A C 1
ATOM 811 O O . ASN A 1 100 ? 16.183 10.992 -28.733 1.00 57.91 100 ASN A O 1
ATOM 815 N N . GLU A 1 101 ? 15.936 10.303 -26.600 1.00 57.50 101 GLU A N 1
ATOM 816 C CA . GLU A 1 101 ? 15.866 8.848 -26.858 1.00 57.50 101 GLU A CA 1
ATOM 817 C C . GLU A 1 101 ? 14.459 8.384 -27.272 1.00 57.50 101 GLU A C 1
ATOM 819 O O . GLU A 1 101 ? 14.235 7.253 -27.688 1.00 57.50 101 GLU A O 1
ATOM 824 N N . VAL A 1 102 ? 13.484 9.290 -27.248 1.00 62.47 102 VAL A N 1
ATOM 825 C CA . VAL A 1 102 ? 12.146 9.084 -27.817 1.00 62.47 102 VAL A CA 1
ATOM 826 C C . VAL A 1 102 ? 11.937 9.860 -29.120 1.00 62.47 102 VAL A C 1
ATOM 828 O O . VAL A 1 102 ? 10.812 9.988 -29.595 1.00 62.47 102 VAL A O 1
ATOM 831 N N . ARG A 1 103 ? 12.997 10.345 -29.771 1.00 71.81 103 ARG A N 1
ATOM 832 C CA . ARG A 1 103 ? 12.883 10.881 -31.136 1.00 71.81 103 ARG A CA 1
ATOM 833 C C . ARG A 1 103 ? 12.593 9.758 -32.128 1.00 71.81 103 ARG A C 1
ATOM 835 O O . ARG A 1 103 ? 13.166 8.677 -32.025 1.00 71.81 103 ARG A O 1
ATOM 842 N N . ASN A 1 104 ? 11.787 10.042 -33.153 1.00 77.31 104 ASN A N 1
ATOM 843 C CA . ASN A 1 104 ? 11.435 9.050 -34.177 1.00 77.31 104 ASN A CA 1
ATOM 844 C C . ASN A 1 104 ? 12.676 8.392 -34.806 1.00 77.31 104 ASN A C 1
ATOM 846 O O . ASN A 1 104 ? 12.693 7.183 -34.988 1.00 77.31 104 ASN A O 1
ATOM 850 N N . ALA A 1 105 ? 13.740 9.163 -35.059 1.00 76.69 105 ALA A N 1
ATOM 851 C CA . ALA A 1 105 ? 14.995 8.640 -35.604 1.00 76.69 105 ALA A CA 1
ATOM 852 C C . ALA A 1 105 ? 15.693 7.625 -34.678 1.00 76.69 105 ALA A C 1
ATOM 854 O O . ALA A 1 105 ? 16.261 6.651 -35.163 1.00 76.69 105 ALA A O 1
ATOM 855 N N . TYR A 1 106 ? 15.627 7.823 -33.358 1.00 79.19 106 TYR A N 1
ATOM 856 C CA . TYR A 1 106 ? 16.193 6.884 -32.388 1.00 79.19 106 TYR A CA 1
ATOM 857 C C . TYR A 1 106 ? 15.361 5.597 -32.325 1.00 79.19 106 TYR A C 1
ATOM 859 O O . TYR A 1 106 ? 15.914 4.504 -32.397 1.00 79.19 106 TYR A O 1
ATOM 867 N N . LEU A 1 107 ? 14.028 5.719 -32.269 1.00 78.62 107 LEU A N 1
ATOM 868 C CA . LEU A 1 107 ? 13.127 4.561 -32.252 1.00 78.62 107 LEU A CA 1
ATOM 869 C C . LEU A 1 107 ? 13.249 3.715 -33.528 1.00 78.62 107 LEU A C 1
ATOM 871 O O . LEU A 1 107 ? 13.265 2.493 -33.438 1.00 78.62 107 LEU A O 1
ATOM 875 N N . ILE A 1 108 ? 13.399 4.351 -34.695 1.00 83.69 108 ILE A N 1
ATOM 876 C CA . ILE A 1 108 ? 13.647 3.656 -35.968 1.00 83.69 108 ILE A CA 1
ATOM 877 C C . ILE A 1 108 ? 14.992 2.917 -35.926 1.00 83.69 108 ILE A C 1
ATOM 879 O O . ILE A 1 108 ? 15.031 1.730 -36.223 1.00 83.69 108 ILE A O 1
ATOM 883 N N . GLY A 1 109 ? 16.070 3.566 -35.467 1.00 83.56 109 GLY A N 1
ATOM 884 C CA . GLY A 1 109 ? 17.374 2.905 -35.335 1.00 83.56 109 GLY A CA 1
ATOM 885 C C . GLY A 1 109 ? 17.359 1.718 -34.363 1.00 83.56 109 GLY A C 1
ATOM 886 O O . GLY A 1 109 ? 18.042 0.721 -34.587 1.00 83.56 109 GLY A O 1
ATOM 887 N N . ARG A 1 110 ? 16.543 1.784 -33.303 1.00 83.06 110 ARG A N 1
ATOM 888 C CA . ARG A 1 110 ? 16.319 0.653 -32.392 1.00 83.06 110 ARG A CA 1
ATOM 889 C C . ARG A 1 110 ? 15.508 -0.463 -33.050 1.00 83.06 110 ARG A C 1
ATOM 891 O O . ARG A 1 110 ? 15.824 -1.620 -32.806 1.00 83.06 110 ARG A O 1
ATOM 898 N N . ILE A 1 111 ? 14.507 -0.154 -33.876 1.00 85.62 111 ILE A N 1
ATOM 899 C CA . ILE A 1 111 ? 13.774 -1.175 -34.641 1.00 85.62 111 ILE A CA 1
ATOM 900 C C . ILE A 1 111 ? 14.726 -1.934 -35.560 1.00 85.62 111 ILE A C 1
ATOM 902 O O . ILE A 1 111 ? 14.737 -3.159 -35.511 1.00 85.62 111 ILE A O 1
ATOM 906 N N . ASP A 1 112 ? 15.553 -1.227 -36.331 1.00 87.94 112 ASP A N 1
ATOM 907 C CA . ASP A 1 112 ? 16.495 -1.857 -37.262 1.00 87.94 112 ASP A CA 1
ATOM 908 C C . ASP A 1 112 ? 17.469 -2.794 -36.526 1.00 87.94 112 ASP A C 1
ATOM 910 O O . ASP A 1 112 ? 17.627 -3.950 -36.914 1.00 87.94 112 ASP A O 1
ATOM 914 N N . ALA A 1 113 ? 18.026 -2.352 -35.392 1.00 87.31 113 ALA A N 1
ATOM 915 C CA . ALA A 1 113 ? 18.900 -3.186 -34.565 1.00 87.31 113 ALA A CA 1
ATOM 916 C C . ALA A 1 113 ? 18.197 -4.449 -34.024 1.00 87.31 113 ALA A C 1
ATOM 918 O O . ALA A 1 113 ? 18.780 -5.531 -34.019 1.00 87.31 113 ALA A O 1
ATOM 919 N N . ASN A 1 114 ? 16.931 -4.342 -33.603 1.00 87.62 114 ASN A N 1
ATOM 920 C CA . ASN A 1 114 ? 16.176 -5.493 -33.089 1.00 87.62 114 ASN A CA 1
ATOM 921 C C . ASN A 1 114 ? 15.681 -6.432 -34.207 1.00 87.62 114 ASN A C 1
ATOM 923 O O . ASN A 1 114 ? 15.490 -7.623 -33.960 1.00 87.62 114 ASN A O 1
ATOM 927 N N . ILE A 1 115 ? 15.512 -5.942 -35.444 1.00 89.06 115 ILE A N 1
ATOM 928 C CA . ILE A 1 115 ? 15.267 -6.795 -36.620 1.00 89.06 115 ILE A CA 1
ATOM 929 C C . ILE A 1 115 ? 16.482 -7.693 -36.874 1.00 89.06 115 ILE A C 1
ATOM 931 O O . ILE A 1 115 ? 16.311 -8.897 -37.092 1.00 89.06 115 ILE A O 1
ATOM 935 N N . ASP A 1 116 ? 17.691 -7.132 -36.803 1.00 88.06 116 ASP A N 1
ATOM 936 C CA . ASP A 1 116 ? 18.937 -7.882 -36.994 1.00 88.06 116 ASP A CA 1
ATOM 937 C C . ASP A 1 116 ? 19.120 -8.966 -35.917 1.00 88.06 116 ASP A C 1
ATOM 939 O O . ASP A 1 116 ? 19.520 -10.095 -36.218 1.00 88.06 116 ASP A O 1
ATOM 943 N N . GLU A 1 117 ? 18.735 -8.662 -34.675 1.00 89.69 117 GLU A N 1
ATOM 944 C CA . GLU A 1 117 ? 18.747 -9.599 -33.543 1.00 89.69 117 GLU A CA 1
ATOM 945 C C . GLU A 1 117 ? 17.551 -10.574 -33.530 1.00 89.69 117 GLU A C 1
ATOM 947 O O . GLU A 1 117 ? 17.534 -11.532 -32.755 1.00 89.69 117 GLU A O 1
ATOM 952 N N . ARG A 1 118 ? 16.579 -10.393 -34.438 1.00 89.94 118 ARG A N 1
ATOM 953 C CA . ARG A 1 118 ? 15.315 -11.150 -34.523 1.00 89.94 118 ARG A CA 1
ATOM 954 C C . ARG A 1 118 ? 14.455 -11.076 -33.255 1.00 89.94 118 ARG A C 1
ATOM 956 O O . ARG A 1 118 ? 13.668 -11.993 -32.998 1.00 89.94 118 ARG A O 1
ATOM 963 N N . ASP A 1 119 ? 14.556 -9.987 -32.497 1.00 87.94 119 ASP A N 1
ATOM 964 C CA . ASP A 1 119 ? 13.666 -9.708 -31.368 1.00 87.94 119 ASP A CA 1
ATOM 965 C C . ASP A 1 119 ? 12.373 -9.043 -31.860 1.00 87.94 119 ASP A C 1
ATOM 967 O O . ASP A 1 119 ? 12.188 -7.824 -31.856 1.00 87.94 119 ASP A O 1
ATOM 971 N N . TRP A 1 120 ? 11.446 -9.877 -32.328 1.00 87.06 120 TRP A N 1
ATOM 972 C CA . TRP A 1 120 ? 10.181 -9.411 -32.895 1.00 87.06 120 TRP A CA 1
ATOM 973 C C . TRP A 1 120 ? 9.251 -8.750 -31.874 1.00 87.06 120 TRP A C 1
ATOM 975 O O . TRP A 1 120 ? 8.365 -7.991 -32.272 1.00 87.06 120 TRP A O 1
ATOM 985 N N . ILE A 1 121 ? 9.429 -9.034 -30.579 1.00 83.88 121 ILE A N 1
ATOM 986 C CA . ILE A 1 121 ? 8.617 -8.436 -29.515 1.00 83.88 121 ILE A CA 1
ATOM 987 C C . ILE A 1 121 ? 9.009 -6.969 -29.367 1.00 83.88 121 ILE A C 1
ATOM 989 O O . ILE A 1 121 ? 8.138 -6.095 -29.408 1.00 83.88 121 ILE A O 1
ATOM 993 N N . ASP A 1 122 ? 10.307 -6.687 -29.287 1.00 81.88 122 ASP A N 1
ATOM 994 C CA . ASP A 1 122 ? 10.792 -5.314 -29.184 1.00 81.88 122 ASP A CA 1
ATOM 995 C C . ASP A 1 122 ? 10.567 -4.523 -30.477 1.00 81.88 122 ASP A C 1
ATOM 997 O O . ASP A 1 122 ? 10.142 -3.366 -30.414 1.00 81.88 122 ASP A O 1
ATOM 1001 N N . VAL A 1 123 ? 10.704 -5.150 -31.652 1.00 85.31 123 VAL A N 1
ATOM 1002 C CA . VAL A 1 123 ? 10.314 -4.531 -32.935 1.00 85.31 123 VAL A CA 1
ATOM 1003 C C . VAL A 1 123 ? 8.844 -4.099 -32.922 1.00 85.31 123 VAL A C 1
ATOM 1005 O O . VAL A 1 123 ? 8.532 -2.959 -33.275 1.00 85.31 123 VAL A O 1
ATOM 1008 N N . ALA A 1 124 ? 7.931 -4.977 -32.492 1.00 86.56 124 ALA A N 1
ATOM 1009 C CA . ALA A 1 124 ? 6.502 -4.672 -32.444 1.00 86.56 124 ALA A CA 1
ATOM 1010 C C . ALA A 1 124 ? 6.179 -3.567 -31.424 1.00 86.56 124 ALA A C 1
ATOM 1012 O O . ALA A 1 124 ? 5.415 -2.648 -31.730 1.00 86.56 124 ALA A O 1
ATOM 1013 N N . ASN A 1 125 ? 6.789 -3.614 -30.237 1.00 83.50 125 ASN A N 1
ATOM 1014 C CA . ASN A 1 125 ? 6.603 -2.604 -29.196 1.00 83.50 125 ASN A CA 1
ATOM 1015 C C . ASN A 1 125 ? 7.062 -1.217 -29.668 1.00 83.50 125 ASN A C 1
ATOM 1017 O O . ASN A 1 125 ? 6.316 -0.241 -29.555 1.00 83.50 125 ASN A O 1
ATOM 1021 N N . LEU A 1 126 ? 8.258 -1.125 -30.253 1.00 85.12 126 LEU A N 1
ATOM 1022 C CA . LEU A 1 126 ? 8.814 0.130 -30.759 1.00 85.12 126 LEU A CA 1
ATOM 1023 C C . LEU A 1 126 ? 8.001 0.685 -31.940 1.00 85.12 126 LEU A C 1
ATOM 1025 O O . LEU A 1 126 ? 7.758 1.894 -32.003 1.00 85.12 126 LEU A O 1
ATOM 1029 N N . ALA A 1 127 ? 7.519 -0.180 -32.839 1.00 85.50 127 ALA A N 1
ATOM 1030 C CA . ALA A 1 127 ? 6.662 0.218 -33.957 1.00 85.50 127 ALA A CA 1
ATOM 1031 C C . ALA A 1 127 ? 5.307 0.771 -33.480 1.00 85.50 127 ALA A C 1
ATOM 1033 O O . ALA A 1 127 ? 4.854 1.805 -33.973 1.00 85.50 127 ALA A O 1
ATOM 1034 N N . CYS A 1 128 ? 4.686 0.143 -32.476 1.00 82.00 128 CYS A N 1
ATOM 1035 C CA . CYS A 1 128 ? 3.461 0.644 -31.846 1.00 82.00 128 CYS A CA 1
ATOM 1036 C C . CYS A 1 128 ? 3.666 2.015 -31.183 1.00 82.00 128 CYS A C 1
ATOM 1038 O O . CYS A 1 128 ? 2.794 2.881 -31.268 1.00 82.00 128 CYS A O 1
ATOM 1040 N N . ILE A 1 129 ? 4.813 2.243 -30.537 1.00 78.44 129 ILE A N 1
ATOM 1041 C CA . ILE A 1 129 ? 5.142 3.545 -29.938 1.00 78.44 129 ILE A CA 1
ATOM 1042 C C . ILE A 1 129 ? 5.277 4.623 -31.021 1.00 78.44 129 ILE A C 1
ATOM 1044 O O . ILE A 1 129 ? 4.743 5.717 -30.848 1.00 78.44 129 ILE A O 1
ATOM 1048 N N . LEU A 1 130 ? 5.953 4.326 -32.136 1.00 81.12 130 LEU A N 1
ATOM 1049 C CA . LEU A 1 130 ? 6.061 5.235 -33.284 1.00 81.12 130 LEU A CA 1
ATOM 1050 C C . LEU A 1 130 ? 4.694 5.549 -33.901 1.00 81.12 130 LEU A C 1
ATOM 1052 O O . LEU A 1 130 ? 4.402 6.713 -34.161 1.00 81.12 130 LEU A O 1
ATOM 1056 N N . TRP A 1 131 ? 3.849 4.533 -34.094 1.00 80.56 131 TRP A N 1
ATOM 1057 C CA . TRP A 1 131 ? 2.511 4.692 -34.666 1.00 80.56 131 TRP A CA 1
ATOM 1058 C C . TRP A 1 131 ? 1.622 5.623 -33.836 1.00 80.56 131 TRP A C 1
ATOM 1060 O O . TRP A 1 131 ? 0.965 6.495 -34.389 1.00 80.56 131 TRP A O 1
ATOM 1070 N N . ASN A 1 132 ? 1.646 5.495 -32.507 1.00 75.62 132 ASN A N 1
ATOM 1071 C CA . ASN A 1 132 ? 0.838 6.328 -31.606 1.00 75.62 132 ASN A CA 1
ATOM 1072 C C . ASN A 1 132 ? 1.323 7.787 -31.478 1.00 75.62 132 ASN A C 1
ATOM 1074 O O . ASN A 1 132 ? 0.737 8.560 -30.720 1.00 75.62 132 ASN A O 1
ATOM 1078 N N . ARG A 1 133 ? 2.414 8.160 -32.154 1.00 68.56 133 ARG A N 1
ATOM 1079 C CA . ARG A 1 133 ? 3.002 9.511 -32.121 1.00 68.56 133 ARG A CA 1
ATOM 1080 C C . ARG A 1 133 ? 2.841 10.287 -33.424 1.00 68.56 133 ARG A C 1
ATOM 1082 O O . ARG A 1 133 ? 3.211 11.461 -33.456 1.00 68.56 133 ARG A O 1
ATOM 1089 N N . LEU A 1 134 ? 2.362 9.624 -34.474 1.00 57.84 134 LEU A N 1
ATOM 1090 C CA . LEU A 1 134 ? 1.990 10.221 -35.756 1.00 57.84 134 LEU A CA 1
ATOM 1091 C C . LEU A 1 134 ? 0.555 10.752 -35.688 1.00 57.84 134 LEU A C 1
ATOM 1093 O O . LEU A 1 134 ? 0.314 11.802 -36.323 1.00 57.84 134 LEU A O 1
#

Foldseek 3Di:
DDDDDDDDDPDDWDKDWDDPPDDCVQAAEDPPDDDDGQWIWTADPPPRRTYIGHNVNCVVPDDDDPVPVVVVVVVVVVVVVVVVVVVVVVVVCPDPPDPVCLDPVNLVVVLVVCVVVVVVVSNVVSVVSSVVVD

Radius of gyration: 25.33 Å; chains: 1; bounding box: 45×42×66 Å

Secondary structure (DSSP, 8-state):
----------S---EEE--TT---TTEE--TTPPP-TT-EEEE-TTT--EEEE-HHHHHHH-------HHHHHHHHHHHHHHHHHHHHHHTT--GGGSTTTTSHHHHHHHHHHHHHTT-HHHHHHHHHHHHTT-

Sequence (134 aa):
MADWRKYKKHSTQEMRPYVPGESLDGMSVSERDTPEKGGMIARGVDDGALWYVSKRFFNDNYELVDEDPLCMMVDRFSLEMKDVLVSKREEGFIGYDDQNEVRNAYLIGRIDANIDERDWIDVANLACILWNRL